Protein AF-A0A3C1FQ50-F1 (afdb_monomer_lite)

Sequence (54 aa):
VPAKGVPEDAVTGSAHCQIVPYWCARLGRADLKAFQASSRGGFLHCSYDGGAYV

Structure (mmCIF, N/CA/C/O backbone):
data_AF-A0A3C1FQ50-F1
#
_entry.id   AF-A0A3C1FQ50-F1
#
loop_
_atom_site.group_PDB
_atom_site.id
_atom_site.type_symbol
_atom_site.label_atom_id
_atom_site.label_alt_id
_atom_site.label_comp_id
_atom_site.label_asym_id
_atom_site.label_entity_id
_atom_site.label_seq_id
_atom_site.pdbx_PDB_ins_code
_atom_site.Cartn_x
_atom_site.Cartn_y
_atom_site.Cartn_z
_atom_site.occupancy
_atom_site.B_iso_or_equiv
_atom_site.auth_seq_id
_atom_site.auth_comp_id
_atom_site.auth_asym_id
_atom_site.auth_atom_id
_atom_site.pdbx_PDB_model_num
ATOM 1 N N . VAL A 1 1 ? 3.298 -2.011 -13.555 1.00 74.25 1 VAL A N 1
ATOM 2 C CA . VAL A 1 1 ? 4.568 -2.556 -13.014 1.00 74.25 1 VAL A CA 1
ATOM 3 C C . VAL A 1 1 ? 4.816 -3.944 -13.619 1.00 74.25 1 VAL A C 1
ATOM 5 O O . VAL A 1 1 ? 3.874 -4.465 -14.207 1.00 74.25 1 VAL A O 1
ATOM 8 N N . PRO A 1 2 ? 6.038 -4.494 -13.559 1.00 88.81 2 PRO A N 1
ATOM 9 C CA . PRO A 1 2 ? 6.772 -5.279 -14.582 1.00 88.81 2 PRO A CA 1
ATOM 10 C C . PRO A 1 2 ? 6.282 -5.325 -16.043 1.00 88.81 2 PRO A C 1
ATOM 12 O O . PRO A 1 2 ? 7.025 -4.969 -16.952 1.00 88.81 2 PRO A O 1
ATOM 15 N N . ALA A 1 3 ? 5.017 -5.661 -16.297 1.00 91.69 3 ALA A N 1
ATOM 16 C CA . ALA A 1 3 ? 4.377 -5.732 -17.616 1.00 91.69 3 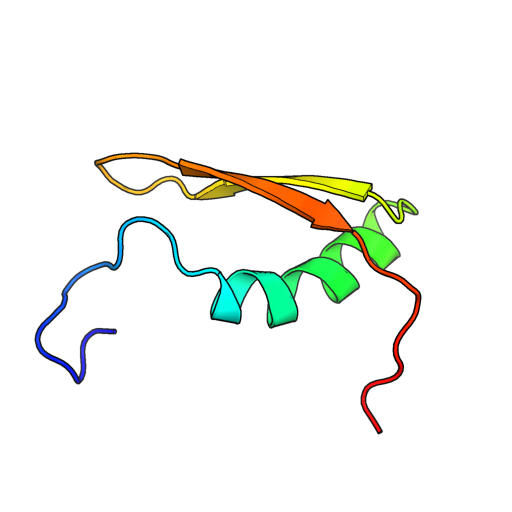ALA A CA 1
ATOM 17 C C . ALA A 1 3 ? 4.362 -4.409 -18.419 1.00 91.69 3 ALA A C 1
ATOM 19 O O . ALA A 1 3 ? 3.896 -4.372 -19.553 1.00 91.69 3 ALA A O 1
ATOM 20 N N . LYS A 1 4 ? 4.833 -3.304 -17.830 1.00 90.94 4 LYS A N 1
ATOM 21 C CA . LYS A 1 4 ? 4.981 -1.986 -18.475 1.00 90.94 4 LYS A CA 1
ATOM 22 C C . LYS A 1 4 ? 6.451 -1.576 -18.652 1.00 90.94 4 LYS A C 1
ATOM 24 O O . LYS A 1 4 ? 6.721 -0.405 -18.870 1.00 90.94 4 LYS A O 1
ATOM 29 N N . GLY A 1 5 ? 7.392 -2.511 -18.491 1.00 94.06 5 GLY A N 1
ATOM 30 C CA . GLY A 1 5 ? 8.831 -2.238 -18.586 1.00 94.06 5 GLY A CA 1
ATOM 31 C C . GLY A 1 5 ? 9.421 -1.490 -17.385 1.00 94.06 5 GLY A C 1
ATOM 32 O O . GLY A 1 5 ? 10.573 -1.084 -17.433 1.00 94.06 5 GLY A O 1
ATOM 33 N N . VAL A 1 6 ? 8.647 -1.314 -16.310 1.00 93.31 6 VAL A N 1
ATOM 34 C CA . VAL A 1 6 ? 9.095 -0.704 -15.050 1.00 93.31 6 VAL A CA 1
ATOM 35 C C . VAL A 1 6 ? 9.363 -1.833 -14.049 1.00 93.31 6 VAL A C 1
ATOM 37 O O . VAL A 1 6 ? 8.381 -2.450 -13.616 1.00 93.31 6 VAL A O 1
ATOM 40 N N . PRO A 1 7 ? 10.634 -2.129 -13.700 1.00 93.56 7 PRO A N 1
ATOM 41 C CA . PRO A 1 7 ? 10.974 -3.205 -12.765 1.00 93.56 7 PRO A CA 1
ATOM 42 C C . PRO A 1 7 ? 10.345 -2.987 -11.387 1.00 93.56 7 PRO A C 1
ATOM 44 O O . PRO A 1 7 ? 9.745 -3.898 -10.826 1.00 93.56 7 PRO A O 1
ATOM 47 N N . GLU A 1 8 ? 10.414 -1.750 -10.900 1.00 95.25 8 GLU A N 1
ATOM 48 C CA . GLU A 1 8 ? 9.803 -1.294 -9.660 1.00 95.25 8 GLU A CA 1
ATOM 49 C C . GLU A 1 8 ? 9.388 0.169 -9.833 1.00 95.25 8 GLU A C 1
ATOM 51 O O . GLU A 1 8 ? 10.158 0.995 -10.323 1.00 95.25 8 GLU A O 1
ATOM 56 N N . ASP A 1 9 ? 8.153 0.484 -9.462 1.00 95.31 9 ASP A N 1
ATOM 57 C CA . ASP A 1 9 ? 7.722 1.869 -9.327 1.00 95.31 9 ASP A CA 1
ATOM 58 C C . ASP A 1 9 ? 8.098 2.352 -7.923 1.00 95.31 9 ASP A C 1
ATOM 60 O O . ASP A 1 9 ? 7.884 1.646 -6.943 1.00 95.31 9 ASP A O 1
ATOM 64 N N . ALA A 1 10 ? 8.693 3.535 -7.817 1.00 95.06 10 ALA A N 1
ATOM 65 C CA . ALA A 1 10 ? 9.296 3.989 -6.570 1.00 95.06 10 ALA A CA 1
ATOM 66 C C . ALA A 1 10 ? 8.264 4.284 -5.467 1.00 95.06 10 ALA A C 1
ATOM 68 O O . ALA A 1 10 ? 8.579 4.092 -4.291 1.00 95.06 10 ALA A O 1
ATOM 69 N N . VAL A 1 11 ? 7.055 4.731 -5.839 1.00 96.75 11 VAL A N 1
ATOM 70 C CA . VAL A 1 11 ? 5.905 4.899 -4.933 1.00 96.75 11 VAL A CA 1
ATOM 71 C C . VAL A 1 11 ? 4.611 4.648 -5.699 1.00 96.75 11 VAL A C 1
ATOM 73 O O . VAL A 1 11 ? 4.236 5.443 -6.556 1.00 96.75 11 VAL A O 1
ATOM 76 N N . THR A 1 12 ? 3.877 3.600 -5.340 1.00 96.56 12 THR A N 1
ATOM 77 C CA . THR A 1 12 ? 2.657 3.198 -6.046 1.00 96.56 12 THR A CA 1
ATOM 78 C C . THR A 1 12 ? 1.425 3.522 -5.205 1.00 96.56 12 THR A C 1
ATOM 80 O O . THR A 1 12 ? 0.955 2.711 -4.403 1.00 96.56 12 THR A O 1
ATOM 83 N N . GLY A 1 13 ? 0.878 4.728 -5.388 1.00 94.94 13 GLY A N 1
ATOM 84 C CA . GLY A 1 13 ? -0.293 5.208 -4.640 1.00 94.94 13 GLY A CA 1
ATOM 85 C C . GLY A 1 13 ? -1.549 4.347 -4.832 1.00 94.94 13 GLY A C 1
ATOM 86 O O . GLY A 1 13 ? -2.267 4.087 -3.873 1.00 94.94 13 GLY A O 1
ATOM 87 N N . SER A 1 14 ? -1.777 3.813 -6.035 1.00 95.00 14 SER A N 1
ATOM 88 C CA . SER A 1 14 ? -2.912 2.914 -6.300 1.00 95.00 14 SER A CA 1
ATOM 89 C C . SER A 1 14 ? -2.834 1.611 -5.502 1.00 95.00 14 SER A C 1
ATOM 91 O O . SER A 1 14 ? -3.850 1.136 -5.004 1.00 95.00 14 SER A O 1
ATOM 93 N N . ALA A 1 15 ? -1.630 1.061 -5.316 1.00 95.25 15 ALA A N 1
ATOM 94 C CA . ALA A 1 15 ? -1.425 -0.087 -4.439 1.00 95.25 15 ALA A CA 1
ATOM 95 C C . ALA A 1 15 ? -1.724 0.281 -2.977 1.00 95.25 15 ALA A C 1
ATOM 97 O O . ALA A 1 15 ? -2.349 -0.502 -2.265 1.00 95.25 15 ALA A O 1
ATOM 98 N N . HIS A 1 16 ? -1.361 1.497 -2.548 1.00 96.62 16 HIS A N 1
ATOM 99 C CA . HIS A 1 16 ? -1.691 2.008 -1.215 1.00 96.62 16 HIS A CA 1
ATOM 100 C C . HIS A 1 16 ? -3.203 2.114 -0.992 1.00 96.62 16 HIS A C 1
ATOM 102 O O . HIS A 1 16 ? -3.674 1.667 0.049 1.00 96.62 16 HIS A O 1
ATOM 108 N N . CYS A 1 17 ? -3.982 2.577 -1.974 1.00 94.31 17 CYS A N 1
ATOM 109 C CA . CYS A 1 17 ? -5.448 2.567 -1.882 1.00 94.31 17 CYS A CA 1
ATOM 110 C C . CYS A 1 17 ? -6.021 1.161 -1.616 1.00 94.31 17 CYS A C 1
ATOM 112 O O . CYS A 1 17 ? -7.045 1.041 -0.949 1.00 94.31 17 CYS A O 1
ATOM 114 N N . GLN A 1 18 ? -5.353 0.099 -2.082 1.00 93.88 18 GLN A N 1
ATOM 115 C CA . GLN A 1 18 ? -5.791 -1.277 -1.836 1.00 93.88 18 GLN A CA 1
ATOM 116 C C . GLN A 1 18 ? -5.362 -1.822 -0.467 1.00 93.88 18 GLN A C 1
ATOM 118 O O . GLN A 1 18 ? -6.149 -2.503 0.190 1.00 93.88 18 GLN A O 1
ATOM 123 N N . ILE A 1 19 ? -4.138 -1.531 -0.013 1.00 95.75 19 ILE A N 1
ATOM 124 C CA . ILE A 1 19 ? -3.596 -2.101 1.238 1.00 95.75 19 ILE A CA 1
ATOM 125 C C . ILE A 1 19 ? -3.913 -1.271 2.490 1.00 95.75 19 ILE A C 1
ATOM 127 O O . ILE A 1 19 ? -3.852 -1.803 3.599 1.00 95.75 19 ILE A O 1
ATOM 131 N N . VAL A 1 20 ? -4.248 0.015 2.349 1.00 96.31 20 VAL A N 1
ATOM 132 C CA . VAL A 1 20 ? -4.581 0.895 3.482 1.00 96.31 20 VAL A CA 1
ATOM 133 C C . VAL A 1 20 ? -5.785 0.375 4.277 1.00 96.31 20 VAL A C 1
ATOM 135 O O . VAL A 1 20 ? -5.617 0.200 5.482 1.00 96.31 20 VAL A O 1
ATOM 138 N N . PRO A 1 21 ? -6.938 0.009 3.671 1.00 95.00 21 PRO A N 1
ATOM 139 C CA . PRO A 1 21 ? -8.076 -0.542 4.417 1.00 95.00 21 PRO A CA 1
ATOM 140 C C . PRO A 1 21 ? -7.711 -1.781 5.248 1.00 95.00 21 PRO A C 1
ATOM 142 O O . PRO A 1 21 ? -8.118 -1.906 6.403 1.00 95.00 21 PRO A O 1
ATOM 145 N N . TYR A 1 22 ? -6.882 -2.668 4.686 1.00 95.19 22 TYR A N 1
ATOM 146 C CA . TYR A 1 22 ? -6.397 -3.869 5.368 1.00 95.19 22 TYR A CA 1
ATOM 147 C C . TYR A 1 22 ? -5.603 -3.527 6.636 1.00 95.19 22 TYR A C 1
ATOM 149 O O . TYR A 1 22 ? -5.868 -4.068 7.714 1.00 95.19 22 TYR A O 1
ATOM 157 N N . TRP A 1 23 ? -4.639 -2.609 6.529 1.00 96.88 23 TRP A N 1
ATOM 158 C CA . TRP A 1 23 ? -3.822 -2.204 7.671 1.00 96.88 23 TRP A CA 1
ATOM 159 C C . TRP A 1 23 ? -4.597 -1.352 8.673 1.00 96.88 23 TRP A C 1
ATOM 161 O O . TRP A 1 23 ? -4.396 -1.521 9.874 1.00 96.88 23 TRP A O 1
ATOM 171 N N . CYS A 1 24 ? -5.519 -0.506 8.216 1.00 96.06 24 CYS A N 1
ATOM 172 C CA . CYS A 1 24 ? -6.406 0.270 9.076 1.00 96.06 24 CYS A CA 1
ATOM 173 C C . CYS A 1 24 ? -7.252 -0.641 9.973 1.00 96.06 24 CYS A C 1
ATOM 175 O O . CYS A 1 24 ? -7.272 -0.451 11.191 1.00 96.06 24 CYS A O 1
ATOM 177 N N . ALA A 1 25 ? -7.869 -1.678 9.396 1.00 94.56 25 ALA A N 1
ATOM 178 C CA . ALA A 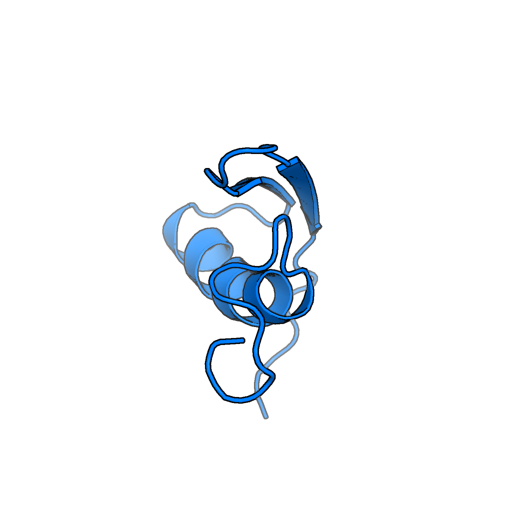1 25 ? -8.639 -2.670 10.145 1.00 94.56 25 ALA A CA 1
ATOM 179 C C . ALA A 1 25 ? -7.769 -3.431 11.158 1.00 94.56 25 ALA A C 1
ATOM 181 O O . ALA A 1 25 ? -8.166 -3.628 12.305 1.00 94.56 25 ALA A O 1
ATOM 182 N N . ARG A 1 26 ? -6.557 -3.829 10.757 1.00 96.62 26 ARG A N 1
ATOM 183 C CA . ARG A 1 26 ? -5.660 -4.633 11.600 1.00 96.62 26 ARG A CA 1
ATOM 184 C C . ARG A 1 26 ? -5.007 -3.840 12.733 1.00 96.62 26 ARG A C 1
ATOM 186 O O . ARG A 1 26 ? -4.729 -4.400 13.789 1.00 96.62 26 ARG A O 1
ATOM 193 N N . LEU A 1 27 ? -4.734 -2.560 12.502 1.00 96.75 27 LEU A N 1
ATOM 194 C CA . LEU A 1 27 ? -4.094 -1.668 13.470 1.00 96.75 27 LEU A CA 1
ATOM 195 C C . LEU A 1 27 ? -5.106 -0.862 14.293 1.00 96.75 27 LEU A C 1
ATOM 197 O O . LEU A 1 27 ? -4.700 -0.199 15.247 1.00 96.75 27 LEU A O 1
ATOM 201 N N . GLY A 1 28 ? -6.393 -0.893 13.928 1.00 95.81 28 GLY A N 1
ATOM 202 C CA . GLY A 1 28 ? -7.448 -0.114 14.576 1.00 95.81 28 GLY A CA 1
ATOM 203 C C . GLY A 1 28 ? -7.264 1.396 14.405 1.00 95.81 28 GLY A C 1
ATOM 204 O O . GLY A 1 28 ? -7.499 2.151 15.346 1.00 95.81 28 GLY A O 1
ATOM 205 N N . ARG A 1 29 ? -6.771 1.843 13.241 1.00 95.25 29 ARG A N 1
ATOM 206 C CA . ARG A 1 29 ? -6.445 3.255 12.961 1.00 95.25 29 ARG A CA 1
ATOM 207 C C . ARG A 1 29 ? -6.970 3.674 11.597 1.00 95.25 29 ARG A C 1
ATOM 209 O O . ARG A 1 29 ? -6.79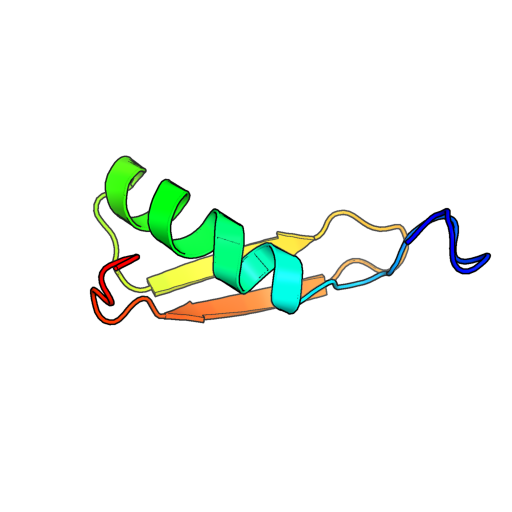0 2.936 10.638 1.00 95.25 29 ARG A O 1
ATOM 216 N N . ALA A 1 30 ? -7.551 4.867 11.505 1.00 94.50 30 ALA A N 1
ATOM 217 C CA . ALA A 1 30 ? -7.992 5.447 10.234 1.00 94.50 30 ALA A CA 1
ATOM 218 C C . ALA A 1 30 ? -6.845 6.129 9.466 1.00 94.50 30 ALA A C 1
ATOM 220 O O . ALA A 1 30 ? -6.835 6.110 8.240 1.00 94.50 30 ALA A O 1
ATOM 221 N N . ASP A 1 31 ? -5.852 6.669 10.178 1.00 96.88 31 ASP A N 1
ATOM 222 C CA . ASP A 1 31 ? -4.699 7.352 9.591 1.00 96.88 31 ASP A CA 1
ATOM 223 C C . ASP A 1 31 ? -3.425 6.519 9.724 1.00 96.88 31 ASP A C 1
ATOM 225 O O . ASP A 1 31 ? -3.049 6.083 10.821 1.00 96.88 31 ASP A O 1
ATOM 229 N N . LEU A 1 32 ? -2.727 6.334 8.606 1.00 97.00 32 LEU A N 1
ATOM 230 C CA . LEU A 1 32 ? -1.480 5.585 8.522 1.00 97.00 32 LEU A CA 1
ATOM 231 C C . LEU A 1 32 ? -0.380 6.420 7.868 1.00 97.00 32 LEU A C 1
ATOM 233 O O . LEU A 1 32 ? -0.587 7.108 6.869 1.00 97.00 32 LEU A O 1
ATOM 237 N N . LYS A 1 33 ? 0.829 6.296 8.417 1.00 97.94 33 LYS A N 1
ATOM 238 C CA . LYS A 1 33 ? 2.063 6.695 7.739 1.00 97.94 33 LYS A CA 1
ATOM 239 C C . LYS A 1 33 ? 2.677 5.443 7.129 1.00 97.94 33 LYS A C 1
ATOM 241 O O . LYS A 1 33 ? 3.083 4.547 7.866 1.00 97.94 33 LYS A O 1
ATOM 246 N N . ALA A 1 34 ? 2.714 5.378 5.806 1.00 97.56 34 ALA A N 1
ATOM 247 C CA . ALA A 1 34 ? 3.302 4.273 5.063 1.00 97.56 34 ALA A CA 1
ATOM 248 C C . ALA A 1 34 ? 4.665 4.676 4.494 1.00 97.56 34 ALA A C 1
ATOM 250 O O . ALA A 1 34 ? 4.898 5.844 4.179 1.00 97.56 34 ALA A O 1
ATOM 251 N N . PHE A 1 35 ? 5.556 3.698 4.355 1.00 98.12 35 PHE A N 1
ATOM 252 C CA . PHE A 1 35 ? 6.824 3.855 3.657 1.00 98.12 35 PHE A CA 1
ATOM 253 C C . PHE A 1 35 ? 6.964 2.747 2.615 1.00 98.12 35 PHE A C 1
ATOM 255 O O . PHE A 1 35 ? 6.960 1.566 2.966 1.00 98.12 35 PHE A O 1
ATOM 262 N N . GLN A 1 36 ? 7.096 3.121 1.344 1.00 98.31 36 GLN A N 1
ATOM 263 C CA . GLN A 1 36 ? 7.432 2.183 0.282 1.00 98.31 36 GLN A CA 1
ATOM 264 C C . GLN A 1 36 ? 8.951 2.051 0.202 1.00 98.31 36 GLN A C 1
ATOM 266 O O . GLN A 1 36 ? 9.648 2.997 -0.164 1.00 98.31 36 GLN A O 1
ATOM 271 N N . ALA A 1 37 ? 9.453 0.867 0.548 1.00 97.62 37 ALA A N 1
ATOM 272 C CA . ALA A 1 37 ? 10.877 0.551 0.631 1.00 97.62 37 ALA A CA 1
ATOM 273 C C . ALA A 1 37 ? 11.522 0.279 -0.742 1.00 97.62 37 ALA A C 1
ATOM 275 O O . ALA A 1 37 ? 12.239 -0.704 -0.908 1.00 97.62 37 ALA A O 1
ATOM 276 N N . SER A 1 38 ? 11.260 1.152 -1.717 1.00 97.06 38 SER A N 1
ATOM 277 C CA . SER A 1 38 ? 11.986 1.154 -2.989 1.00 97.06 38 SER A CA 1
ATOM 278 C C . SER A 1 38 ? 13.384 1.750 -2.818 1.00 97.06 38 SER A C 1
ATOM 280 O O . SER A 1 38 ? 13.681 2.386 -1.804 1.00 97.06 38 SER A O 1
ATOM 282 N N . SER A 1 39 ? 14.240 1.623 -3.835 1.00 96.50 39 SER A N 1
ATOM 283 C CA . SER A 1 39 ? 15.583 2.231 -3.833 1.00 96.50 39 SER A CA 1
ATOM 284 C C . SER A 1 39 ? 15.578 3.748 -3.592 1.00 96.50 39 SER A C 1
ATOM 286 O O . SER A 1 39 ? 16.495 4.279 -2.971 1.00 96.50 39 SER A O 1
ATOM 288 N N . ARG A 1 40 ? 14.534 4.448 -4.056 1.00 97.56 40 ARG A N 1
ATOM 289 C CA . ARG A 1 40 ? 14.326 5.884 -3.812 1.00 97.56 40 ARG A CA 1
ATOM 290 C C . ARG A 1 40 ? 13.628 6.159 -2.476 1.00 97.56 40 ARG A C 1
ATOM 292 O O . ARG A 1 40 ? 13.731 7.269 -1.957 1.00 97.56 40 ARG A O 1
ATOM 299 N N . GLY A 1 41 ? 12.921 5.168 -1.938 1.00 97.50 41 GLY A N 1
ATOM 300 C CA . GLY A 1 41 ? 12.017 5.316 -0.809 1.00 97.50 41 GLY A CA 1
ATOM 301 C C . GLY A 1 41 ? 10.799 6.184 -1.132 1.00 97.50 41 GLY A C 1
ATOM 302 O O . GLY A 1 41 ? 10.737 6.892 -2.144 1.00 97.50 41 GLY A O 1
ATOM 303 N N . GLY A 1 42 ? 9.825 6.180 -0.229 1.00 97.81 42 GLY A N 1
ATOM 304 C CA . GLY A 1 42 ? 8.743 7.153 -0.282 1.00 97.81 42 GLY A CA 1
ATOM 305 C C . GLY A 1 42 ? 7.776 7.041 0.875 1.00 97.81 42 GLY A C 1
ATOM 306 O O . GLY A 1 42 ? 7.272 5.962 1.167 1.00 97.81 42 GLY A O 1
ATOM 307 N N . PHE A 1 43 ? 7.514 8.175 1.518 1.00 98.12 43 PHE A N 1
ATOM 308 C CA . PHE A 1 43 ? 6.525 8.285 2.580 1.00 98.12 43 PHE A CA 1
ATOM 309 C C . PHE A 1 43 ? 5.166 8.677 2.008 1.00 98.12 43 PHE A C 1
ATOM 311 O O . PHE A 1 43 ? 5.078 9.567 1.162 1.00 98.12 43 PHE A O 1
ATOM 318 N N . LEU A 1 44 ? 4.112 8.043 2.512 1.00 97.81 44 LEU A N 1
ATOM 319 C CA . LEU A 1 44 ? 2.728 8.396 2.226 1.00 97.81 44 LEU A CA 1
ATOM 320 C C . LEU A 1 44 ? 1.982 8.613 3.535 1.00 97.81 44 LEU A C 1
ATOM 322 O O . LEU A 1 44 ? 2.153 7.868 4.501 1.00 97.81 44 LEU A O 1
ATOM 326 N N . HIS A 1 45 ? 1.135 9.634 3.548 1.00 97.94 45 HIS A N 1
ATOM 327 C CA . HIS A 1 45 ? 0.086 9.772 4.545 1.00 97.94 45 HIS A CA 1
ATOM 328 C C . HIS A 1 45 ? -1.204 9.266 3.914 1.00 97.94 45 HIS A C 1
ATOM 330 O O . HIS A 1 45 ? -1.598 9.732 2.845 1.00 97.94 45 HIS A O 1
ATOM 336 N N . CYS A 1 46 ? -1.826 8.291 4.560 1.00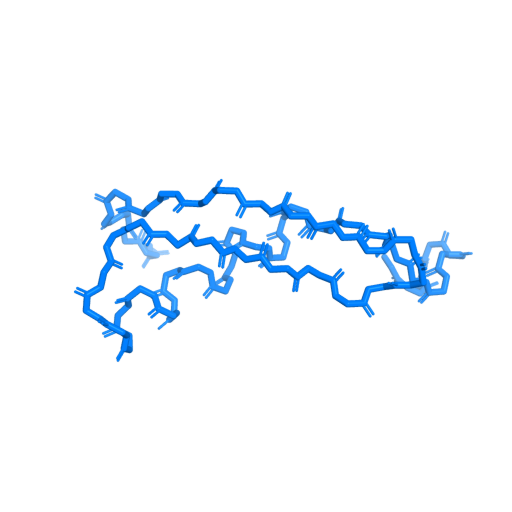 97.06 46 CYS A N 1
ATOM 337 C CA . CYS A 1 46 ? -3.032 7.648 4.076 1.00 97.06 46 CYS A CA 1
ATOM 338 C C . CYS A 1 46 ? -4.126 7.798 5.124 1.00 97.06 46 CYS A C 1
ATOM 340 O O . CYS A 1 46 ? -3.899 7.471 6.287 1.00 97.06 46 CYS A O 1
ATOM 342 N N . SER A 1 47 ? -5.299 8.245 4.695 1.00 95.50 47 SER A N 1
ATOM 343 C CA . SER A 1 47 ? -6.517 8.243 5.494 1.00 95.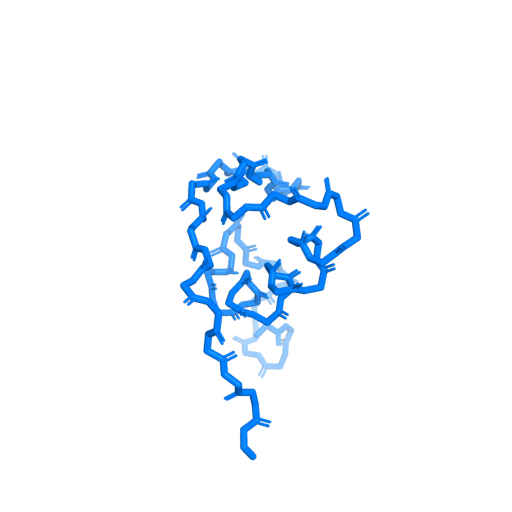50 47 SER A CA 1
ATOM 344 C C . SER A 1 47 ? -7.509 7.250 4.896 1.00 95.50 47 SER A C 1
ATOM 346 O O . SER A 1 47 ? -7.631 7.126 3.675 1.00 95.50 47 SER A O 1
ATOM 348 N N . TYR A 1 48 ? -8.202 6.523 5.764 1.00 95.12 48 TYR A N 1
ATOM 349 C CA . TYR A 1 48 ? -9.290 5.626 5.406 1.00 95.12 48 TYR A CA 1
ATOM 350 C C . TYR A 1 48 ? -10.580 6.125 6.049 1.00 95.12 48 TYR A C 1
ATOM 352 O O . TYR A 1 48 ? -10.688 6.193 7.272 1.00 95.12 48 TYR A O 1
ATOM 360 N N . ASP A 1 49 ? -11.556 6.473 5.218 1.00 91.75 49 ASP A N 1
ATOM 361 C CA . ASP A 1 49 ? -12.853 7.030 5.613 1.00 91.75 49 ASP A CA 1
ATOM 362 C C . ASP A 1 49 ? -13.931 5.959 5.864 1.00 91.75 49 ASP A C 1
ATOM 364 O O . ASP A 1 49 ? -15.075 6.287 6.170 1.00 91.75 49 ASP A O 1
ATOM 368 N N . GLY A 1 50 ? -13.570 4.676 5.774 1.00 83.44 50 GLY A N 1
ATOM 369 C CA . GLY A 1 50 ? -14.500 3.566 5.973 1.00 83.44 50 GLY A CA 1
ATOM 370 C C . GLY A 1 50 ? -15.236 3.121 4.710 1.00 83.44 50 GLY A C 1
ATOM 371 O O . GLY A 1 50 ? -16.189 2.351 4.835 1.00 83.44 50 GLY A O 1
ATOM 372 N N . GLY A 1 51 ? -14.820 3.570 3.518 1.00 72.56 51 GLY A N 1
ATOM 373 C CA . GLY A 1 51 ? -15.408 3.132 2.251 1.00 72.56 51 GLY A CA 1
ATOM 374 C C . GLY A 1 51 ? -15.519 1.605 2.138 1.00 72.56 51 GLY A C 1
ATOM 375 O O . GLY A 1 51 ? -14.528 0.885 2.241 1.00 72.56 51 GLY A O 1
ATOM 376 N N . ALA A 1 52 ? -16.735 1.101 1.920 1.00 57.09 52 ALA A N 1
ATOM 377 C CA . ALA A 1 52 ? -16.961 -0.315 1.661 1.00 57.09 52 ALA A CA 1
ATOM 378 C C . ALA A 1 52 ? -16.489 -0.668 0.242 1.00 57.09 52 ALA A C 1
ATOM 380 O O . ALA A 1 52 ? -16.829 0.026 -0.717 1.00 57.09 52 ALA A O 1
ATOM 381 N N . TYR A 1 53 ? -15.754 -1.774 0.095 1.00 55.22 53 TYR A N 1
ATOM 382 C CA . TYR A 1 53 ? -15.703 -2.469 -1.190 1.00 55.22 53 TYR A CA 1
ATOM 383 C C . TYR A 1 53 ? -17.101 -3.047 -1.425 1.00 55.22 53 TYR A C 1
ATOM 385 O O . TYR A 1 53 ? -17.471 -4.029 -0.782 1.00 55.22 53 TYR A O 1
ATOM 393 N N . VAL A 1 54 ? -17.897 -2.366 -2.250 1.00 45.28 54 VAL A N 1
ATOM 394 C CA . VAL A 1 54 ? -19.147 -2.910 -2.800 1.00 45.28 54 VAL A CA 1
ATOM 395 C C . VAL A 1 54 ? -18.855 -3.998 -3.822 1.00 45.28 54 VAL A C 1
ATOM 397 O O . VAL A 1 54 ? -17.851 -3.861 -4.560 1.00 45.28 54 VAL A O 1
#

Radius of gyration: 12.62 Å; chains: 1; bounding box: 35×16×33 Å

Secondary structure (DSSP, 8-state):
--TTS-S--S--HHHHHHHHHHHHHHHT-SEEEEEE-STT-EEEEEE-------

pLDDT: mean 92.24, std 10.85, range [45.28, 98.31]

Foldseek 3Di:
DVVVV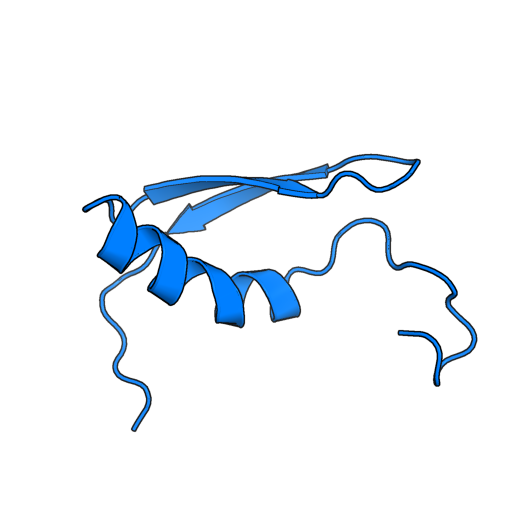DPDDQDDVVVCVVCVVVVCVVVVHQWDWDWDPDPVIDTDIGGHPPDDPD